Protein AF-A0A6H9HGY9-F1 (afdb_monomer)

Structure (mmCIF, N/CA/C/O backbone):
data_AF-A0A6H9HGY9-F1
#
_entry.id   AF-A0A6H9HGY9-F1
#
loop_
_atom_site.group_PDB
_atom_site.id
_atom_site.type_symbol
_atom_site.label_atom_id
_atom_site.label_alt_id
_atom_site.label_comp_id
_atom_site.label_asym_id
_atom_site.label_entity_id
_atom_site.label_seq_id
_atom_site.pdbx_PDB_ins_code
_atom_site.Cartn_x
_atom_site.Cartn_y
_atom_site.Cartn_z
_atom_site.occupancy
_atom_site.B_iso_or_equiv
_atom_site.auth_seq_id
_atom_site.auth_comp_id
_atom_site.auth_asym_id
_atom_site.auth_atom_id
_atom_site.pdbx_PDB_model_num
ATOM 1 N N . MET A 1 1 ? -13.640 19.393 9.990 1.00 73.88 1 MET A N 1
ATOM 2 C CA . MET A 1 1 ? -14.411 18.981 11.188 1.00 73.88 1 MET A CA 1
ATOM 3 C C . MET A 1 1 ? -13.564 17.992 11.985 1.00 73.88 1 MET A C 1
ATOM 5 O O . MET A 1 1 ? -12.859 17.215 11.368 1.00 73.88 1 MET A O 1
ATOM 9 N N . LEU A 1 2 ? -13.599 17.990 13.321 1.00 85.25 2 LEU A N 1
ATOM 10 C CA . LEU A 1 2 ? -12.719 17.141 14.154 1.00 85.25 2 LEU A CA 1
ATOM 11 C C . LEU A 1 2 ? -12.826 15.634 13.833 1.00 85.25 2 LEU A C 1
ATOM 13 O O . LEU A 1 2 ? -11.820 14.937 13.742 1.00 85.25 2 LEU A O 1
ATOM 17 N N . ILE A 1 3 ? -14.041 15.143 13.576 1.00 89.75 3 ILE A N 1
ATOM 18 C CA . ILE A 1 3 ? -14.285 13.726 13.269 1.00 89.75 3 ILE A CA 1
ATOM 19 C C . ILE A 1 3 ? -13.631 13.268 11.958 1.00 89.75 3 ILE A C 1
ATOM 21 O O . ILE A 1 3 ? -13.123 12.155 11.881 1.00 89.75 3 ILE A O 1
ATOM 25 N N . THR A 1 4 ? -13.567 14.138 10.943 1.00 92.38 4 THR A N 1
ATOM 26 C CA . THR A 1 4 ? -12.906 13.811 9.671 1.00 92.38 4 THR A CA 1
ATOM 27 C C . THR A 1 4 ? -11.392 13.705 9.847 1.00 92.38 4 THR A C 1
ATOM 29 O O . THR A 1 4 ? -10.763 12.883 9.190 1.00 92.38 4 THR A O 1
ATOM 32 N N . THR A 1 5 ? -10.811 14.486 10.766 1.00 91.62 5 THR A N 1
ATOM 33 C CA . THR A 1 5 ? -9.386 14.393 11.117 1.00 91.62 5 THR A CA 1
ATOM 34 C C . THR A 1 5 ? -9.068 13.063 11.800 1.00 91.62 5 THR A C 1
ATOM 36 O O . THR A 1 5 ? -8.107 12.403 11.417 1.00 91.62 5 THR A O 1
ATOM 39 N N . HIS A 1 6 ? -9.890 12.626 12.760 1.00 92.38 6 HIS A N 1
ATOM 40 C CA . HIS A 1 6 ? -9.695 11.328 13.417 1.00 92.38 6 HIS A CA 1
ATOM 41 C C . HIS A 1 6 ? -9.894 10.154 12.462 1.00 92.38 6 HIS A C 1
ATOM 43 O O . HIS A 1 6 ? -9.120 9.206 12.512 1.00 92.38 6 HIS A O 1
ATOM 49 N N . LEU A 1 7 ? -10.872 10.236 11.555 1.00 95.06 7 LEU A N 1
ATOM 50 C CA . LEU A 1 7 ? -11.070 9.219 10.525 1.00 95.06 7 LEU A CA 1
ATOM 51 C C . LEU A 1 7 ? -9.845 9.092 9.611 1.00 95.06 7 LEU A C 1
ATOM 53 O O . LEU A 1 7 ? -9.406 7.980 9.332 1.00 95.06 7 LEU A O 1
ATOM 57 N N . ALA A 1 8 ? -9.275 10.216 9.170 1.00 94.25 8 ALA A N 1
ATOM 58 C CA . ALA A 1 8 ? -8.061 10.209 8.360 1.00 94.25 8 ALA A CA 1
ATOM 59 C C . ALA A 1 8 ? -6.869 9.601 9.119 1.00 94.25 8 ALA A C 1
ATOM 61 O O . ALA A 1 8 ? -6.159 8.766 8.564 1.00 94.25 8 ALA A O 1
ATOM 62 N N . ALA A 1 9 ? -6.687 9.966 10.392 1.00 93.12 9 ALA A N 1
ATOM 63 C CA . ALA A 1 9 ? -5.617 9.427 11.231 1.00 93.12 9 ALA A CA 1
ATOM 64 C C . ALA A 1 9 ? -5.771 7.915 11.477 1.00 93.12 9 ALA A C 1
ATOM 66 O O . ALA A 1 9 ? -4.807 7.167 11.341 1.00 93.12 9 ALA A O 1
ATOM 67 N N . ALA A 1 10 ? -6.987 7.458 11.783 1.00 95.62 10 ALA A N 1
ATOM 68 C CA . ALA A 1 10 ? -7.290 6.047 12.003 1.00 95.62 10 ALA A CA 1
ATOM 69 C C . ALA A 1 10 ? -7.058 5.209 10.739 1.00 95.62 10 ALA A C 1
ATOM 71 O O . ALA A 1 10 ? -6.426 4.159 10.802 1.00 95.62 10 ALA A O 1
ATOM 72 N N . ARG A 1 11 ? -7.505 5.701 9.575 1.00 96.19 11 ARG A N 1
ATOM 73 C CA . ARG A 1 11 ? -7.237 5.051 8.285 1.00 96.19 11 ARG A CA 1
ATOM 74 C C . ARG A 1 11 ? -5.744 4.951 8.012 1.00 96.19 11 ARG A C 1
ATOM 76 O O . ARG A 1 11 ? -5.272 3.864 7.717 1.00 96.19 11 ARG A O 1
ATOM 83 N N . ALA A 1 12 ? -5.005 6.051 8.158 1.00 95.12 12 ALA A N 1
ATOM 84 C CA . ALA A 1 12 ? -3.562 6.057 7.931 1.00 95.12 12 ALA A CA 1
ATOM 85 C C . ALA A 1 12 ? -2.833 5.043 8.826 1.00 95.12 12 ALA A C 1
ATOM 87 O O . ALA A 1 12 ? -1.945 4.341 8.349 1.00 95.12 12 ALA A O 1
ATOM 88 N N . TRP A 1 13 ? -3.248 4.922 10.091 1.00 95.56 13 TRP A N 1
ATOM 89 C CA . TRP A 1 13 ? -2.699 3.926 11.009 1.00 95.56 13 TRP A CA 1
ATOM 90 C C . TRP A 1 13 ? -2.956 2.496 10.515 1.00 95.56 13 TRP A C 1
ATOM 92 O O . TRP A 1 13 ? -2.018 1.709 10.420 1.00 95.56 13 TRP A O 1
ATOM 102 N N . VAL A 1 14 ? -4.202 2.169 10.144 1.00 97.06 14 VAL A N 1
ATOM 103 C CA . VAL A 1 14 ? -4.565 0.820 9.668 1.00 97.06 14 VAL A CA 1
ATOM 104 C C . VAL A 1 14 ? -3.841 0.486 8.366 1.00 97.06 14 VAL A C 1
ATOM 106 O O . VAL A 1 14 ? -3.303 -0.614 8.228 1.00 97.06 14 VAL A O 1
ATOM 109 N N . GLU A 1 15 ? -3.769 1.437 7.432 1.00 96.50 15 GLU A N 1
ATOM 110 C CA . GLU A 1 15 ? -3.031 1.255 6.184 1.00 96.50 15 GLU A CA 1
ATOM 111 C C . GLU A 1 15 ? -1.554 0.969 6.461 1.00 96.50 15 GLU A C 1
ATOM 113 O O . GLU A 1 15 ? -1.008 -0.000 5.942 1.00 96.50 15 GLU A O 1
ATOM 118 N N . GLN A 1 16 ? -0.910 1.768 7.314 1.00 94.69 16 GLN A N 1
ATOM 119 C CA . GLN A 1 16 ? 0.504 1.602 7.643 1.00 94.69 16 GLN A CA 1
ATOM 120 C C . GLN A 1 16 ? 0.789 0.279 8.360 1.00 94.69 16 GLN A C 1
ATOM 122 O O . GLN A 1 16 ? 1.793 -0.367 8.071 1.00 94.69 16 GLN A O 1
ATOM 127 N N . TYR A 1 17 ? -0.082 -0.129 9.282 1.00 95.38 17 TYR A N 1
ATOM 128 C CA . TYR A 1 17 ? 0.086 -1.373 10.027 1.00 95.38 17 TYR A CA 1
ATOM 129 C C . TYR A 1 17 ? -0.012 -2.605 9.118 1.00 95.38 17 TYR A C 1
ATOM 131 O O . TYR A 1 17 ? 0.760 -3.555 9.250 1.00 95.38 17 TYR A O 1
ATOM 139 N N . THR A 1 18 ? -0.957 -2.584 8.178 1.00 95.31 18 THR A N 1
ATOM 140 C CA . THR A 1 18 ? -1.243 -3.722 7.292 1.00 95.31 18 THR A CA 1
ATOM 141 C C . THR A 1 18 ? -0.420 -3.708 5.999 1.00 95.31 18 THR A C 1
ATOM 143 O O . THR A 1 18 ? -0.247 -4.750 5.367 1.00 95.31 18 THR A O 1
ATOM 146 N N . GLY A 1 19 ? 0.068 -2.539 5.578 1.00 94.75 19 GLY A N 1
ATOM 147 C CA . GLY A 1 19 ? 0.577 -2.288 4.227 1.00 94.75 19 GLY A CA 1
ATOM 148 C C . GLY A 1 19 ? -0.524 -2.324 3.152 1.00 94.75 19 GLY A C 1
ATOM 149 O O . GLY A 1 19 ? -0.246 -2.468 1.958 1.00 94.75 19 GLY A O 1
ATOM 150 N N . LYS A 1 20 ? -1.800 -2.233 3.548 1.00 95.06 20 LYS A N 1
ATOM 151 C CA . LYS A 1 20 ? -2.953 -2.293 2.644 1.00 95.06 20 LYS A CA 1
ATOM 152 C C . LYS A 1 20 ? -3.625 -0.931 2.545 1.00 95.06 20 LYS A C 1
ATOM 154 O O . LYS A 1 20 ? -3.974 -0.341 3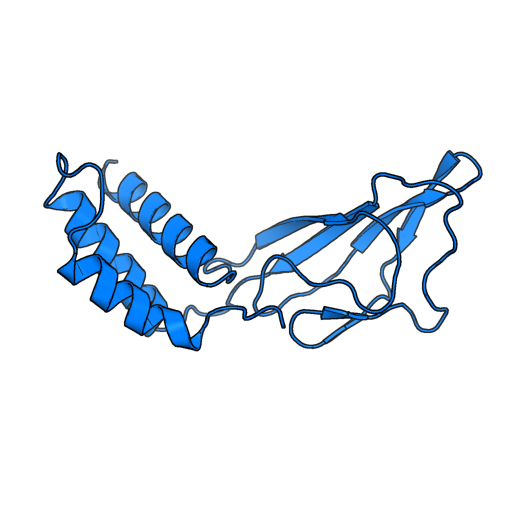.554 1.00 95.06 20 LYS A O 1
ATOM 159 N N . LYS A 1 21 ? -3.858 -0.444 1.331 1.00 95.88 21 LYS A N 1
ATOM 160 C CA . LYS A 1 21 ? -4.683 0.727 1.053 1.00 95.88 21 LYS A CA 1
ATOM 161 C C . LYS A 1 21 ? -6.156 0.382 1.247 1.00 95.88 21 LYS A C 1
ATOM 163 O O . LYS A 1 21 ? -6.676 -0.531 0.610 1.00 95.88 21 LYS A O 1
ATOM 168 N N . LEU A 1 22 ? -6.835 1.122 2.121 1.00 95.94 22 LEU A N 1
ATOM 169 C CA . LEU A 1 22 ? -8.271 0.949 2.368 1.00 95.94 22 LEU A CA 1
ATOM 170 C C . LEU A 1 22 ? -9.107 1.633 1.288 1.00 95.94 22 LEU A C 1
ATOM 172 O O . LEU A 1 22 ? -10.231 1.238 1.019 1.00 95.94 22 LEU A O 1
ATOM 176 N N . THR A 1 23 ? -8.571 2.688 0.674 1.00 91.31 23 THR A N 1
ATOM 177 C CA . THR A 1 23 ? -9.190 3.354 -0.474 1.00 91.31 23 THR A CA 1
ATOM 178 C C . THR A 1 23 ? -8.306 3.174 -1.693 1.00 91.31 23 THR A C 1
ATOM 180 O O . THR A 1 23 ? -7.105 3.434 -1.628 1.00 91.31 23 THR A O 1
ATOM 183 N N . ARG A 1 24 ? -8.909 2.761 -2.811 1.00 94.56 24 ARG A N 1
ATOM 184 C CA . ARG A 1 24 ? -8.190 2.607 -4.072 1.00 94.56 24 ARG A CA 1
ATOM 185 C C . ARG A 1 24 ? -7.601 3.937 -4.537 1.00 94.56 24 ARG A C 1
ATOM 187 O O . ARG A 1 24 ? -8.316 4.935 -4.638 1.00 94.56 24 ARG A O 1
ATOM 194 N N . GLY A 1 25 ? -6.310 3.938 -4.845 1.00 94.38 25 GLY A N 1
ATOM 195 C CA . GLY A 1 25 ? -5.596 5.130 -5.285 1.00 94.38 25 GLY A CA 1
ATOM 196 C C . GLY A 1 25 ? -4.264 4.818 -5.951 1.00 94.38 25 GLY A C 1
ATOM 197 O O . GLY A 1 25 ? -3.822 3.670 -5.988 1.00 94.38 25 GLY A O 1
ATOM 198 N N . GLU A 1 26 ? -3.645 5.860 -6.496 1.00 96.06 26 GLU A N 1
ATOM 199 C CA . GLU A 1 26 ? -2.309 5.785 -7.080 1.00 96.06 26 GLU A CA 1
ATOM 200 C C . GLU A 1 26 ? -1.243 5.728 -5.980 1.00 96.06 26 GLU A C 1
ATOM 202 O O . GLU A 1 26 ? -1.303 6.438 -4.973 1.00 96.06 26 GLU A O 1
ATOM 207 N N . VAL A 1 27 ? -0.253 4.875 -6.199 1.00 96.31 27 VAL A N 1
ATOM 208 C CA . VAL A 1 27 ? 0.906 4.675 -5.345 1.00 96.31 27 VAL A CA 1
ATOM 209 C C . VAL A 1 27 ? 2.150 4.934 -6.174 1.00 96.31 27 VAL A C 1
ATOM 211 O O . VAL A 1 27 ? 2.299 4.383 -7.261 1.00 96.31 27 VAL A O 1
ATOM 214 N N . ALA A 1 28 ? 3.059 5.738 -5.628 1.00 96.38 28 ALA A N 1
ATOM 215 C CA . ALA A 1 28 ? 4.402 5.915 -6.154 1.00 96.38 28 ALA A CA 1
ATOM 216 C C . ALA A 1 28 ? 5.409 5.277 -5.194 1.00 96.38 28 ALA A C 1
ATOM 218 O O . ALA A 1 28 ? 5.361 5.510 -3.985 1.00 96.38 28 ALA A O 1
ATOM 219 N N . GLN A 1 29 ? 6.318 4.485 -5.746 1.00 94.19 29 GLN A N 1
ATOM 220 C CA . GLN A 1 29 ? 7.362 3.778 -5.026 1.00 94.19 29 GLN A CA 1
ATOM 221 C C . GLN A 1 29 ? 8.695 3.988 -5.740 1.00 94.19 29 GLN A C 1
ATOM 223 O O . GLN A 1 29 ? 8.811 3.763 -6.944 1.00 94.19 29 GLN A O 1
ATOM 228 N N . GLU A 1 30 ? 9.705 4.406 -4.988 1.00 93.44 30 GLU A N 1
ATOM 229 C CA . GLU A 1 30 ? 11.085 4.432 -5.468 1.00 93.44 30 GLU A CA 1
ATOM 230 C C . GLU A 1 30 ? 11.688 3.029 -5.367 1.00 93.44 30 GLU A C 1
ATOM 232 O O . GLU A 1 30 ? 11.380 2.270 -4.443 1.00 93.44 30 GLU A O 1
ATOM 237 N N . ILE A 1 31 ? 12.503 2.663 -6.354 1.00 90.19 31 ILE A N 1
ATOM 238 C CA . ILE A 1 31 ? 13.176 1.366 -6.416 1.00 90.19 31 ILE A CA 1
ATOM 239 C C . ILE A 1 31 ? 14.664 1.613 -6.658 1.00 90.19 31 ILE A C 1
ATOM 241 O O . ILE A 1 31 ? 15.034 2.407 -7.519 1.00 90.19 31 ILE A O 1
ATOM 245 N N . ASP A 1 32 ? 15.515 0.898 -5.928 1.00 85.56 32 ASP A N 1
ATOM 246 C CA . ASP A 1 32 ? 16.970 1.091 -5.994 1.00 85.56 32 ASP A CA 1
ATOM 247 C C . ASP A 1 32 ? 17.606 0.522 -7.272 1.00 85.56 32 ASP A C 1
ATOM 249 O O . ASP A 1 32 ? 18.684 0.943 -7.693 1.00 85.56 32 ASP A O 1
ATOM 253 N N . GLY A 1 33 ? 16.953 -0.451 -7.905 1.00 86.75 33 GLY A N 1
ATOM 254 C CA . GLY A 1 33 ? 17.431 -1.055 -9.137 1.00 86.75 33 GLY A CA 1
ATOM 255 C C . GLY A 1 33 ? 16.608 -2.255 -9.579 1.00 86.75 33 GLY A C 1
ATOM 256 O O . GLY A 1 33 ? 15.704 -2.728 -8.889 1.00 86.75 33 GLY A O 1
ATOM 257 N N . PHE A 1 34 ? 16.946 -2.764 -10.757 1.00 89.56 34 PHE A N 1
ATOM 258 C CA . PHE A 1 34 ? 16.311 -3.947 -11.308 1.00 89.56 34 PHE A CA 1
ATOM 259 C C . PHE A 1 34 ? 16.992 -5.228 -10.817 1.00 89.56 34 PHE A C 1
ATOM 261 O O . PHE A 1 34 ? 18.106 -5.551 -11.228 1.00 89.56 34 PHE A O 1
ATOM 268 N N . CYS A 1 35 ? 16.308 -5.999 -9.972 1.00 83.00 35 CYS A N 1
ATOM 269 C CA . CYS A 1 35 ? 16.740 -7.339 -9.589 1.00 83.00 35 CYS A CA 1
ATOM 270 C C . CYS A 1 35 ? 15.533 -8.242 -9.292 1.00 83.00 35 CYS A C 1
ATOM 272 O O . CYS A 1 35 ? 14.599 -7.844 -8.603 1.00 83.00 35 CYS A O 1
ATOM 274 N N . GLY A 1 36 ? 15.543 -9.472 -9.822 1.00 90.12 36 GLY A N 1
ATOM 275 C CA . GLY A 1 36 ? 14.525 -10.488 -9.520 1.00 90.12 36 GLY A CA 1
ATOM 276 C C . GLY A 1 36 ? 13.078 -9.983 -9.618 1.00 90.12 36 GLY A C 1
ATOM 277 O O . GLY A 1 36 ? 12.687 -9.399 -10.623 1.00 90.12 36 GLY A O 1
ATOM 278 N N . SER A 1 37 ? 12.280 -10.233 -8.581 1.00 93.19 37 SER A N 1
ATOM 279 C CA . SER A 1 37 ? 10.956 -9.630 -8.399 1.00 93.19 37 SER A CA 1
ATOM 280 C C . SER A 1 37 ? 11.046 -8.411 -7.483 1.00 93.19 37 SER A C 1
ATOM 282 O O . SER A 1 37 ? 11.683 -8.501 -6.435 1.00 93.19 37 SER A O 1
ATOM 284 N N . ILE A 1 38 ? 10.340 -7.331 -7.806 1.00 93.31 38 ILE A N 1
ATOM 285 C CA . ILE A 1 38 ? 10.260 -6.134 -6.958 1.00 93.31 38 ILE A CA 1
ATOM 286 C C . ILE A 1 38 ? 9.072 -6.273 -6.002 1.00 93.31 38 ILE A C 1
ATOM 288 O O . ILE A 1 38 ? 7.977 -6.624 -6.432 1.00 93.31 38 ILE A O 1
ATOM 292 N N . PHE A 1 39 ? 9.260 -5.991 -4.714 1.00 93.44 39 PHE A N 1
ATOM 293 C CA . PHE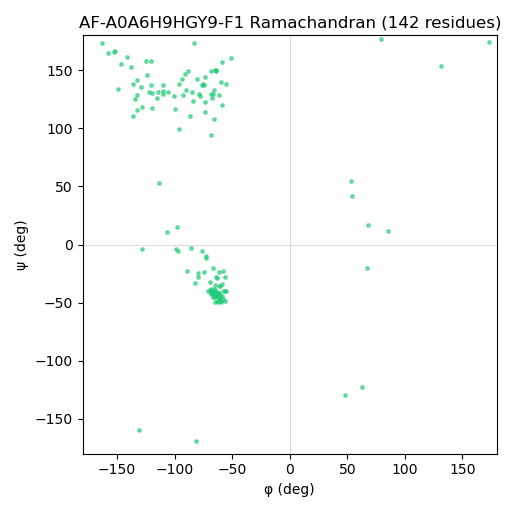 A 1 39 ? 8.157 -5.968 -3.750 1.00 93.44 39 PHE A CA 1
ATOM 294 C C . PHE A 1 39 ? 7.322 -4.699 -3.896 1.00 93.44 39 PHE A C 1
ATOM 296 O O . PHE A 1 39 ? 7.870 -3.603 -4.015 1.00 93.44 39 PHE A O 1
ATOM 303 N N . LEU A 1 40 ? 6.002 -4.843 -3.842 1.00 94.00 40 LEU A N 1
ATOM 304 C CA . LEU A 1 40 ? 5.075 -3.720 -3.817 1.00 94.00 40 LEU A CA 1
ATOM 305 C C . LEU A 1 40 ? 4.929 -3.226 -2.375 1.00 94.00 40 LEU A C 1
ATOM 307 O O . LEU A 1 40 ? 4.571 -3.988 -1.481 1.00 94.00 40 LEU A O 1
ATOM 311 N N . ALA A 1 41 ? 5.210 -1.944 -2.149 1.00 92.88 41 ALA A N 1
ATOM 312 C CA . ALA A 1 41 ? 5.101 -1.316 -0.833 1.00 92.88 41 ALA A CA 1
ATOM 313 C C . ALA A 1 41 ? 3.659 -1.295 -0.300 1.00 92.88 41 ALA A C 1
ATOM 315 O O . ALA A 1 41 ? 3.448 -1.288 0.910 1.00 92.88 41 ALA A O 1
ATOM 316 N N . TRP A 1 42 ? 2.677 -1.280 -1.203 1.00 95.25 42 TRP A N 1
ATOM 317 C CA . TRP A 1 42 ? 1.262 -1.206 -0.882 1.00 95.25 42 TRP A CA 1
ATOM 318 C C . TRP A 1 42 ? 0.481 -2.252 -1.679 1.00 95.25 42 TRP A C 1
ATOM 320 O O . TRP A 1 42 ? 0.750 -2.487 -2.854 1.00 95.25 42 TRP A O 1
ATOM 330 N N . GLY A 1 43 ? -0.515 -2.862 -1.044 1.00 93.94 43 GLY A N 1
ATOM 331 C CA . GLY A 1 43 ? -1.568 -3.635 -1.715 1.00 93.94 43 GLY A CA 1
ATOM 332 C C . GLY A 1 43 ? -2.947 -3.212 -1.217 1.00 93.94 43 GLY A C 1
ATOM 333 O O . GL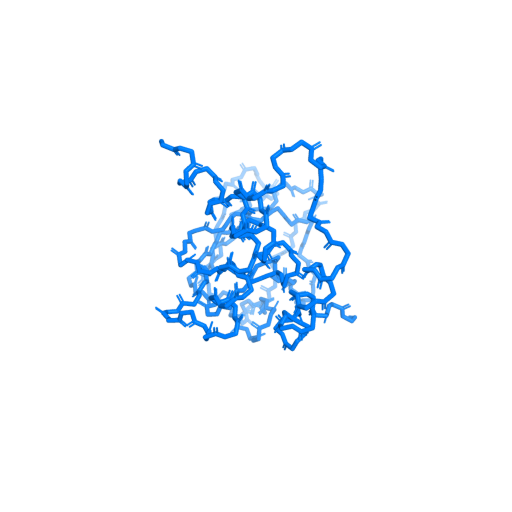Y A 1 43 ? -3.047 -2.148 -0.618 1.00 93.94 43 GLY A O 1
ATOM 334 N N . PRO A 1 44 ? -4.005 -4.020 -1.367 1.00 93.75 44 PRO A N 1
ATOM 335 C CA . PRO A 1 44 ? -4.166 -5.146 -2.288 1.00 93.75 44 PRO A CA 1
ATOM 336 C C . PRO A 1 44 ? -4.563 -4.664 -3.697 1.00 93.75 44 PRO A C 1
ATOM 338 O O . PRO A 1 44 ? -4.505 -3.469 -3.982 1.00 93.75 44 PRO A O 1
ATOM 341 N N . ASP A 1 45 ? -4.964 -5.605 -4.558 1.00 93.44 45 ASP A N 1
ATOM 342 C CA . ASP A 1 45 ? -5.555 -5.353 -5.881 1.00 93.44 45 ASP A CA 1
ATOM 343 C C . ASP A 1 45 ? -4.704 -4.446 -6.777 1.00 93.44 45 ASP A C 1
ATOM 345 O O . ASP A 1 45 ? -5.206 -3.551 -7.463 1.00 93.44 45 ASP A O 1
ATOM 349 N N . CYS A 1 46 ? -3.389 -4.678 -6.752 1.00 95.69 46 CYS A N 1
ATOM 350 C CA . CYS A 1 46 ? -2.451 -3.839 -7.473 1.00 95.69 46 CYS A CA 1
ATOM 351 C C . CYS A 1 46 ? -2.641 -3.982 -8.987 1.00 95.69 46 CYS A C 1
ATOM 353 O O . CYS A 1 46 ? -2.650 -5.097 -9.514 1.00 95.69 46 CYS A O 1
ATOM 355 N N . ALA A 1 47 ? -2.757 -2.859 -9.690 1.00 94.12 47 ALA A N 1
ATOM 356 C CA . ALA A 1 47 ? -2.985 -2.838 -11.130 1.00 94.12 47 ALA A CA 1
ATOM 357 C C . ALA A 1 47 ? -2.204 -1.721 -11.823 1.00 94.12 47 ALA A C 1
ATOM 359 O O . ALA A 1 47 ? -1.787 -0.746 -11.193 1.00 94.12 47 ALA A O 1
ATOM 360 N N . ASP A 1 48 ? -2.047 -1.884 -13.136 1.00 95.81 48 ASP A N 1
ATOM 361 C CA . ASP A 1 48 ? -1.431 -0.918 -14.047 1.00 95.81 48 ASP A CA 1
ATOM 362 C C . ASP A 1 48 ? -0.023 -0.462 -13.610 1.00 95.81 48 ASP A C 1
ATOM 364 O O . ASP A 1 48 ? 0.218 0.737 -13.456 1.00 95.81 48 ASP A O 1
ATOM 368 N N . PRO A 1 49 ? 0.923 -1.397 -13.372 1.00 97.06 49 PRO A N 1
ATOM 369 C CA . PRO A 1 49 ? 2.273 -1.031 -12.980 1.00 97.06 49 PRO A CA 1
ATOM 370 C C . PRO A 1 49 ? 3.010 -0.344 -14.131 1.00 97.06 49 PRO A C 1
ATOM 372 O O . PRO A 1 49 ? 3.105 -0.858 -15.246 1.00 97.06 49 PRO A O 1
ATOM 375 N N . VAL A 1 50 ? 3.595 0.806 -13.825 1.00 97.06 50 VAL A N 1
ATOM 376 C CA . VAL A 1 50 ? 4.421 1.589 -14.734 1.00 97.06 50 VAL A CA 1
ATOM 377 C C . VAL A 1 50 ? 5.733 1.908 -14.044 1.00 97.06 50 VAL A C 1
ATOM 379 O O . VAL A 1 50 ? 5.750 2.606 -13.032 1.00 97.06 50 VAL A O 1
ATOM 382 N N . ILE A 1 51 ? 6.842 1.435 -14.605 1.00 95.62 51 ILE A N 1
ATOM 383 C CA . ILE A 1 51 ? 8.174 1.835 -14.150 1.00 95.62 51 ILE A CA 1
ATOM 384 C C . ILE A 1 51 ? 8.704 2.892 -15.104 1.00 95.62 51 ILE A C 1
ATOM 386 O O . ILE A 1 51 ? 8.738 2.666 -16.311 1.00 95.62 51 ILE A O 1
ATOM 390 N N . THR A 1 52 ? 9.145 4.022 -14.565 1.00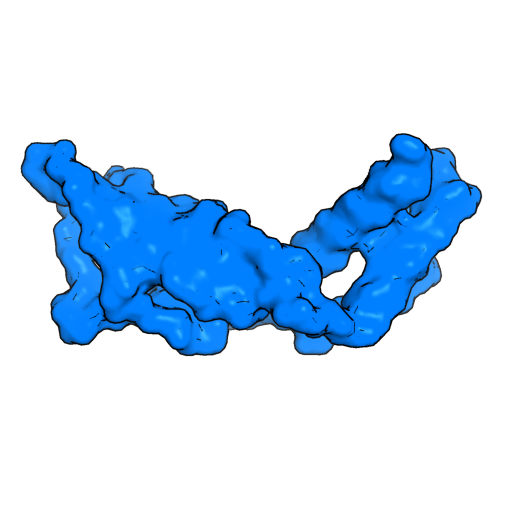 94.31 52 THR A N 1
ATOM 391 C CA . THR A 1 52 ? 9.910 5.031 -15.294 1.00 94.31 52 THR A CA 1
ATOM 392 C C . THR A 1 52 ? 11.348 5.045 -14.797 1.00 94.31 52 THR A C 1
ATOM 394 O O . THR A 1 52 ? 11.613 4.921 -13.599 1.00 94.31 52 THR A O 1
ATOM 397 N N . TYR A 1 53 ? 12.289 5.140 -15.733 1.00 92.19 53 TYR A N 1
ATOM 398 C CA . TYR A 1 53 ? 13.719 5.188 -15.441 1.00 92.19 53 TYR A CA 1
ATOM 399 C C . TYR A 1 53 ? 14.459 5.945 -16.544 1.00 92.19 53 TYR A C 1
ATOM 401 O O . TYR A 1 53 ? 13.913 6.176 -17.619 1.00 92.19 53 TYR A O 1
ATOM 409 N N . THR A 1 54 ? 15.707 6.324 -16.293 1.00 89.38 54 THR A N 1
ATOM 410 C CA . THR A 1 54 ? 16.576 6.929 -17.311 1.00 89.38 54 THR A CA 1
ATOM 411 C C . THR A 1 54 ? 17.614 5.898 -17.764 1.00 89.38 54 THR A C 1
ATOM 413 O O . THR A 1 54 ? 18.263 5.303 -16.908 1.00 89.38 54 THR A O 1
ATOM 416 N N . ASP A 1 55 ? 17.815 5.694 -19.064 1.00 86.75 55 ASP A N 1
ATOM 417 C CA . ASP A 1 55 ? 18.777 4.728 -19.628 1.00 86.75 55 ASP A CA 1
ATOM 418 C C . ASP A 1 55 ? 20.217 5.257 -19.720 1.00 86.75 55 ASP A C 1
ATOM 420 O O . ASP A 1 55 ? 20.479 6.433 -19.477 1.00 86.75 55 ASP A O 1
ATOM 424 N N . ASP A 1 56 ? 21.175 4.406 -20.086 1.00 86.19 56 ASP A N 1
ATOM 425 C CA . ASP A 1 56 ? 22.598 4.767 -20.126 1.00 86.19 56 ASP A CA 1
ATOM 426 C C . ASP A 1 56 ? 22.935 5.957 -21.046 1.00 86.19 56 ASP A C 1
ATOM 428 O O . ASP A 1 56 ? 23.887 6.682 -20.753 1.00 86.19 56 ASP A O 1
ATOM 432 N N . ASP A 1 57 ? 22.087 6.256 -22.033 1.00 87.25 57 ASP A N 1
ATOM 433 C CA . ASP A 1 57 ? 22.204 7.415 -22.929 1.00 87.25 57 ASP A CA 1
ATOM 434 C C . ASP A 1 57 ? 21.570 8.702 -22.357 1.00 87.25 57 ASP A C 1
ATOM 436 O O . ASP A 1 57 ? 21.657 9.778 -22.952 1.00 87.25 57 ASP A O 1
ATOM 440 N N . GLY A 1 58 ? 20.947 8.620 -21.179 1.00 86.06 58 GLY A N 1
ATOM 441 C CA . GLY A 1 58 ? 20.301 9.744 -20.501 1.00 86.06 58 GLY A CA 1
ATOM 442 C C . GLY A 1 58 ? 18.857 9.991 -20.945 1.00 86.06 58 GLY A C 1
ATOM 443 O O . GLY A 1 58 ? 18.290 11.027 -20.591 1.00 86.06 58 GLY A O 1
ATOM 444 N N . ALA A 1 59 ? 18.246 9.071 -21.693 1.00 88.94 59 ALA A N 1
ATOM 445 C CA . ALA A 1 59 ? 16.862 9.178 -22.140 1.00 88.94 59 ALA A CA 1
ATOM 446 C C . ALA A 1 59 ? 15.887 8.530 -21.144 1.00 88.94 59 ALA A C 1
ATOM 448 O O . ALA A 1 59 ? 16.198 7.539 -20.484 1.00 88.94 59 ALA A O 1
ATOM 449 N N . ASN A 1 60 ? 14.683 9.098 -21.025 1.00 90.69 60 ASN A N 1
ATOM 450 C CA . ASN A 1 60 ? 13.626 8.534 -20.186 1.00 90.69 60 ASN A CA 1
ATOM 451 C C . ASN A 1 60 ? 12.949 7.358 -20.891 1.00 90.69 60 ASN A C 1
ATOM 453 O O . ASN A 1 60 ? 12.476 7.485 -22.019 1.00 90.69 60 ASN A O 1
ATOM 457 N N . GLN A 1 61 ? 12.855 6.247 -20.175 1.00 92.56 61 GLN A N 1
ATOM 458 C CA . GLN A 1 61 ? 12.269 4.990 -20.605 1.00 92.56 61 GLN A CA 1
ATOM 459 C C . GLN A 1 61 ? 11.114 4.591 -19.688 1.00 92.56 61 GLN A C 1
ATOM 461 O O . GLN A 1 61 ? 11.022 5.023 -18.532 1.00 92.56 61 GLN A O 1
ATOM 466 N N . GLN A 1 62 ? 10.231 3.744 -20.215 1.00 95.19 62 GLN A N 1
ATOM 467 C CA . GLN A 1 62 ? 9.051 3.264 -19.510 1.00 95.19 62 GLN A CA 1
ATOM 468 C C . GLN A 1 62 ? 8.858 1.760 -19.721 1.00 95.19 62 GLN A C 1
ATOM 470 O O . GLN A 1 62 ? 8.979 1.267 -20.840 1.00 95.19 62 GLN A O 1
ATOM 475 N N . ILE A 1 63 ? 8.508 1.048 -18.650 1.00 95.06 63 ILE A N 1
ATOM 476 C CA . ILE A 1 63 ? 8.114 -0.366 -18.672 1.00 95.06 63 ILE A CA 1
ATOM 477 C C . ILE A 1 63 ? 6.654 -0.455 -18.229 1.00 95.06 63 ILE A C 1
ATOM 479 O O . ILE A 1 63 ? 6.306 0.050 -17.160 1.00 95.06 63 ILE A O 1
ATOM 483 N N . THR A 1 64 ? 5.811 -1.096 -19.039 1.00 96.44 64 THR A N 1
ATOM 484 C CA . THR A 1 64 ? 4.360 -1.245 -18.798 1.00 96.44 64 THR A CA 1
ATOM 485 C C . THR A 1 64 ? 3.864 -2.688 -18.895 1.00 96.44 64 THR A C 1
ATOM 487 O O . THR A 1 64 ? 2.695 -2.957 -18.642 1.00 96.44 64 THR A O 1
ATOM 490 N N . ASP A 1 65 ? 4.734 -3.629 -19.261 1.00 95.62 65 ASP A N 1
ATOM 491 C CA . ASP A 1 65 ? 4.419 -5.047 -19.461 1.00 95.62 65 ASP A CA 1
ATOM 492 C C . ASP A 1 65 ? 4.959 -5.956 -18.337 1.00 95.62 65 ASP A C 1
ATOM 494 O O . ASP A 1 65 ? 4.900 -7.188 -18.430 1.00 95.62 65 ASP A O 1
ATOM 498 N N . ALA A 1 66 ? 5.433 -5.348 -17.245 1.00 95.44 66 ALA A N 1
ATOM 499 C CA . ALA A 1 66 ? 5.688 -6.021 -15.977 1.00 95.44 66 ALA A CA 1
ATOM 500 C C . ALA A 1 66 ? 4.372 -6.533 -15.359 1.00 95.44 66 ALA A C 1
ATOM 502 O O . ALA A 1 66 ? 3.300 -5.964 -15.571 1.00 95.44 66 ALA A O 1
ATOM 503 N N . ARG A 1 67 ? 4.432 -7.625 -14.589 1.00 95.75 67 ARG A N 1
ATOM 504 C CA . ARG A 1 67 ? 3.225 -8.326 -14.109 1.00 95.75 67 ARG A CA 1
ATOM 505 C C . ARG A 1 67 ? 3.150 -8.356 -12.596 1.00 95.75 67 ARG A C 1
ATOM 507 O O . ARG A 1 67 ? 4.096 -8.783 -11.944 1.00 95.75 67 ARG A O 1
ATOM 514 N N . VAL A 1 68 ? 2.003 -7.980 -12.044 1.00 95.69 68 VAL A N 1
ATOM 515 C CA . VAL A 1 68 ? 1.716 -8.150 -10.616 1.00 95.69 68 VAL A CA 1
ATOM 516 C C . VAL A 1 68 ? 1.336 -9.606 -10.343 1.00 95.69 68 VAL A C 1
ATOM 518 O O . VAL A 1 68 ? 0.442 -10.150 -10.990 1.00 95.69 68 VAL A O 1
ATOM 521 N N . VAL A 1 69 ? 1.997 -10.232 -9.370 1.00 93.50 69 VAL A N 1
ATOM 522 C CA . VAL A 1 69 ? 1.643 -11.547 -8.822 1.00 93.50 69 VAL A CA 1
ATOM 523 C C . VAL A 1 69 ? 1.746 -11.476 -7.302 1.00 93.50 69 VAL A C 1
ATOM 525 O O . VAL A 1 69 ? 2.840 -11.368 -6.752 1.00 93.50 69 VAL A O 1
ATOM 528 N N . GLY A 1 70 ? 0.600 -11.537 -6.621 1.00 89.88 70 GLY A N 1
ATOM 529 C CA . GLY A 1 70 ? 0.544 -11.340 -5.173 1.00 89.88 70 GLY A CA 1
ATOM 530 C C . GLY A 1 70 ? 1.003 -9.932 -4.786 1.00 89.88 70 GLY A C 1
ATOM 531 O O . GLY A 1 70 ? 0.452 -8.944 -5.261 1.00 89.88 70 GLY A O 1
ATOM 532 N N . ASP A 1 71 ? 2.021 -9.849 -3.936 1.00 89.94 71 ASP A N 1
ATOM 533 C CA . ASP A 1 71 ? 2.662 -8.618 -3.460 1.00 89.94 71 ASP A CA 1
ATOM 534 C C . ASP A 1 71 ? 3.946 -8.265 -4.234 1.00 89.94 71 ASP A C 1
ATOM 536 O O . ASP A 1 71 ? 4.753 -7.444 -3.790 1.00 89.94 71 ASP A O 1
ATOM 540 N N . ARG A 1 72 ? 4.157 -8.895 -5.396 1.00 93.81 72 ARG A N 1
ATOM 541 C CA . ARG A 1 72 ? 5.375 -8.753 -6.194 1.00 93.81 72 ARG A CA 1
ATOM 542 C C . ARG A 1 72 ? 5.083 -8.300 -7.613 1.00 93.81 72 ARG A C 1
ATOM 544 O O . ARG A 1 72 ? 4.109 -8.714 -8.237 1.00 93.81 72 ARG A O 1
ATOM 551 N N . LEU A 1 73 ? 6.003 -7.510 -8.145 1.00 95.88 73 LEU A N 1
ATOM 552 C CA . LEU A 1 73 ? 6.106 -7.161 -9.547 1.00 95.88 73 LEU A CA 1
ATOM 553 C C . LEU A 1 73 ? 7.184 -8.029 -10.201 1.00 95.88 73 LEU A C 1
ATOM 555 O O . LEU A 1 73 ? 8.365 -7.976 -9.846 1.00 95.88 73 LEU A O 1
ATOM 559 N N . LEU A 1 74 ? 6.759 -8.852 -11.150 1.00 96.00 74 LEU A N 1
ATOM 560 C CA . LEU A 1 74 ? 7.618 -9.705 -11.955 1.00 96.00 74 LEU A CA 1
ATOM 561 C C . LEU A 1 74 ? 8.104 -8.956 -13.201 1.00 96.00 74 LEU A C 1
ATOM 563 O O . LEU A 1 74 ? 7.363 -8.119 -13.732 1.00 96.00 74 LEU A O 1
ATOM 567 N N . PRO A 1 75 ? 9.316 -9.275 -13.693 1.00 95.88 75 PRO A N 1
ATOM 568 C CA . PRO A 1 75 ? 9.851 -8.665 -14.899 1.00 95.88 75 PRO A CA 1
ATOM 569 C C . PRO A 1 75 ? 8.955 -8.906 -16.120 1.00 95.88 75 PRO A C 1
ATOM 571 O O . PRO A 1 75 ? 8.226 -9.905 -16.176 1.00 95.88 75 PRO A O 1
ATOM 574 N N . PRO A 1 76 ? 9.066 -8.036 -17.137 1.00 95.19 76 PRO A N 1
ATOM 575 C CA . PRO A 1 76 ? 8.599 -8.324 -18.484 1.00 95.19 76 PRO A CA 1
ATOM 576 C C . PRO A 1 76 ? 9.124 -9.670 -19.007 1.00 95.19 76 PRO A C 1
ATOM 578 O O . PRO A 1 76 ? 10.164 -10.151 -18.545 1.00 95.19 76 PRO A O 1
ATOM 581 N N . PRO A 1 77 ? 8.493 -10.260 -20.038 1.00 92.88 77 PRO A N 1
ATOM 582 C CA . PRO A 1 77 ? 9.005 -11.471 -20.684 1.00 92.88 77 PRO A CA 1
ATOM 583 C C . PRO A 1 77 ? 10.442 -11.336 -21.214 1.00 92.88 77 PRO A C 1
ATOM 585 O O . PRO A 1 77 ? 11.162 -12.328 -21.282 1.00 92.88 77 PRO A O 1
ATOM 588 N N . SER A 1 78 ? 10.870 -10.120 -21.568 1.00 92.50 78 SER A N 1
ATOM 589 C CA . SER A 1 78 ? 12.241 -9.808 -21.992 1.00 92.50 78 SER A CA 1
ATOM 590 C C . SER A 1 78 ? 13.254 -9.742 -20.843 1.00 92.50 78 SER A C 1
ATOM 592 O O . SER A 1 78 ? 14.445 -9.585 -21.098 1.00 92.50 78 SER A O 1
ATOM 594 N N . GLY A 1 79 ? 12.805 -9.846 -19.590 1.00 93.88 79 GLY A N 1
ATOM 595 C CA . GLY A 1 79 ? 13.614 -9.559 -18.411 1.00 93.88 79 GLY A CA 1
ATOM 596 C C . GLY A 1 79 ? 13.725 -8.061 -18.124 1.00 93.88 79 GLY A C 1
ATOM 597 O O . GLY A 1 79 ? 13.207 -7.221 -18.866 1.00 93.88 79 GLY A O 1
ATOM 598 N N . TRP A 1 80 ? 14.400 -7.727 -17.023 1.00 92.94 80 TRP A N 1
ATOM 599 C CA . TRP A 1 80 ? 14.710 -6.337 -16.705 1.00 92.94 80 TRP A CA 1
ATOM 600 C C . TRP A 1 80 ? 15.824 -5.784 -17.600 1.00 92.94 80 TRP A C 1
ATOM 602 O O . TRP A 1 80 ? 16.780 -6.511 -17.889 1.00 92.94 80 TRP A O 1
ATOM 612 N N . PRO A 1 81 ? 15.753 -4.501 -17.991 1.00 89.94 81 PRO A N 1
ATOM 613 C CA . PRO A 1 81 ? 16.850 -3.861 -18.696 1.00 89.94 81 PRO A CA 1
ATOM 614 C C . PRO A 1 81 ? 18.059 -3.690 -17.770 1.00 89.94 81 PRO A C 1
ATOM 616 O O . PRO A 1 81 ? 17.925 -3.503 -16.558 1.00 89.94 81 PRO A O 1
ATOM 619 N N . TYR A 1 82 ? 19.252 -3.726 -18.357 1.00 86.50 82 TYR A N 1
ATOM 620 C CA . TYR A 1 82 ? 20.465 -3.321 -17.659 1.00 86.50 82 TYR A CA 1
ATOM 621 C C . TYR A 1 82 ? 20.509 -1.795 -17.548 1.00 86.50 82 TYR A C 1
ATOM 623 O O . TYR A 1 82 ? 20.203 -1.092 -18.510 1.00 86.50 82 TYR A O 1
ATOM 631 N N . VAL A 1 83 ? 20.894 -1.299 -16.375 1.00 83.00 83 VAL A N 1
ATOM 632 C CA . VAL A 1 83 ? 21.108 0.125 -16.110 1.00 83.00 83 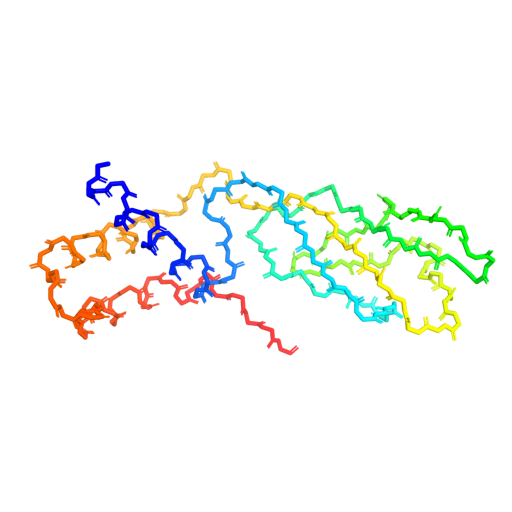VAL A CA 1
ATOM 633 C C . VAL A 1 83 ? 22.451 0.240 -15.391 1.00 83.00 83 VAL A C 1
ATOM 635 O O . VAL A 1 83 ? 22.614 -0.312 -14.302 1.00 83.00 83 VAL A O 1
ATOM 638 N N . GLY A 1 84 ? 23.435 0.892 -16.017 1.00 69.12 84 GLY A N 1
ATOM 639 C CA . GLY A 1 84 ? 24.845 0.826 -15.612 1.00 69.12 84 GLY A CA 1
ATOM 640 C C . GLY A 1 84 ? 25.212 1.572 -14.325 1.00 69.12 84 GLY A C 1
ATOM 641 O O . GLY A 1 84 ? 26.304 1.381 -13.792 1.00 69.12 84 GLY A O 1
ATOM 642 N N . ALA A 1 85 ? 24.314 2.404 -13.799 1.00 70.00 85 ALA A N 1
ATOM 643 C CA . ALA A 1 85 ? 24.485 3.129 -12.543 1.00 70.00 85 ALA A CA 1
ATOM 644 C C . ALA A 1 85 ? 23.177 3.103 -11.734 1.00 70.00 8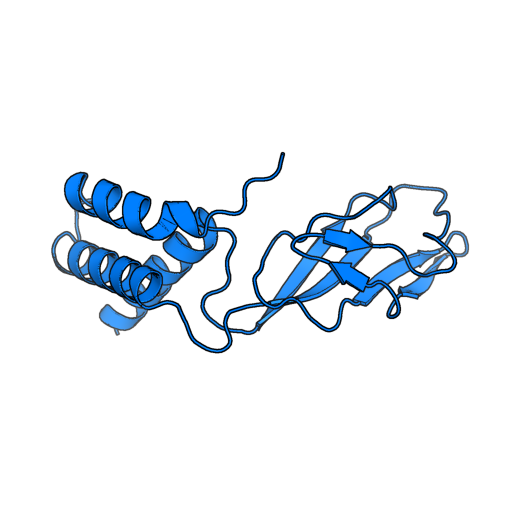5 ALA A C 1
ATOM 646 O O . ALA A 1 85 ? 22.107 3.021 -12.340 1.00 70.00 85 ALA A O 1
ATOM 647 N N . PRO A 1 86 ? 23.225 3.200 -10.391 1.00 62.06 86 PRO A N 1
ATOM 648 C CA . PRO A 1 86 ? 22.021 3.387 -9.590 1.00 62.06 86 PRO A CA 1
ATOM 649 C C . PRO A 1 86 ? 21.334 4.680 -10.030 1.00 62.06 86 PRO A C 1
ATOM 651 O O . PRO A 1 86 ? 21.924 5.762 -10.002 1.00 62.06 86 PRO A O 1
ATOM 654 N N . ARG A 1 87 ? 20.094 4.553 -10.495 1.00 69.94 87 ARG A N 1
ATOM 655 C CA . ARG A 1 87 ? 19.274 5.662 -10.981 1.00 69.94 87 ARG A CA 1
ATOM 656 C C . ARG A 1 87 ? 17.968 5.681 -10.212 1.00 69.94 87 ARG A C 1
ATOM 658 O O . ARG A 1 87 ? 17.562 4.668 -9.658 1.00 69.94 87 ARG A O 1
ATOM 665 N N . ALA A 1 88 ? 17.312 6.835 -10.188 1.00 74.56 88 ALA A N 1
ATOM 666 C CA . ALA A 1 88 ? 15.976 6.945 -9.625 1.00 74.56 88 ALA A CA 1
ATOM 667 C C . ALA A 1 88 ? 14.993 6.177 -10.524 1.00 74.56 88 ALA A C 1
ATOM 669 O O . ALA A 1 88 ? 14.527 6.707 -11.534 1.00 74.56 88 ALA A O 1
ATOM 670 N N . LEU A 1 89 ? 14.721 4.913 -10.192 1.00 90.38 89 LEU A N 1
ATOM 671 C CA . LEU A 1 89 ? 13.617 4.163 -10.777 1.00 90.38 89 LEU A CA 1
ATOM 672 C C . LEU A 1 89 ? 12.364 4.497 -9.978 1.00 90.38 89 LEU A C 1
ATOM 674 O O . LEU A 1 89 ? 12.351 4.413 -8.747 1.00 90.38 89 LEU A O 1
ATOM 678 N N . ARG A 1 90 ? 11.289 4.837 -10.682 1.00 94.50 90 ARG A N 1
ATOM 679 C CA . ARG A 1 90 ? 9.999 5.118 -10.063 1.00 94.50 90 ARG A CA 1
ATOM 680 C C . ARG A 1 90 ? 8.956 4.156 -10.592 1.00 94.50 90 ARG A C 1
ATOM 682 O O . ARG A 1 90 ? 8.633 4.169 -11.774 1.00 94.50 90 ARG A O 1
ATOM 689 N N . LEU A 1 91 ? 8.397 3.356 -9.697 1.00 95.88 91 LEU A N 1
ATOM 690 C CA . LEU A 1 91 ? 7.228 2.533 -9.953 1.00 95.88 91 LEU A CA 1
ATOM 691 C C . LEU A 1 91 ? 5.971 3.297 -9.543 1.00 95.88 91 LEU A C 1
ATOM 693 O O . LEU A 1 91 ? 5.878 3.804 -8.428 1.00 95.88 91 LEU A O 1
ATOM 697 N N . SER A 1 92 ? 5.003 3.364 -10.447 1.00 97.38 92 SER A N 1
ATOM 698 C CA . SER A 1 92 ? 3.658 3.873 -10.189 1.00 97.38 92 SER A CA 1
ATOM 699 C C . SER A 1 92 ? 2.642 2.774 -10.484 1.00 97.38 92 SER A C 1
ATOM 701 O O . SER A 1 92 ? 2.808 2.036 -11.450 1.00 97.38 92 SER A O 1
ATOM 703 N N . TYR A 1 93 ? 1.635 2.612 -9.634 1.00 97.44 93 TYR A N 1
ATOM 704 C CA . TYR A 1 93 ? 0.570 1.613 -9.792 1.00 97.44 93 TYR A CA 1
ATOM 705 C C . TYR A 1 93 ? -0.662 2.040 -9.001 1.00 97.44 93 TYR A C 1
ATOM 707 O O . TYR A 1 93 ? -0.582 2.914 -8.138 1.00 97.44 93 TYR A O 1
ATOM 715 N N . THR A 1 94 ? -1.809 1.421 -9.266 1.00 97.06 94 THR A N 1
ATOM 716 C CA . THR A 1 94 ? -2.981 1.567 -8.394 1.00 97.06 94 THR A CA 1
ATOM 717 C C . THR A 1 94 ? -3.009 0.449 -7.369 1.00 97.06 94 THR A C 1
ATOM 719 O O . THR A 1 94 ? -2.668 -0.679 -7.703 1.00 97.06 94 THR A O 1
ATOM 722 N N . ALA A 1 95 ? -3.417 0.747 -6.138 1.00 97.00 95 ALA A N 1
ATOM 723 C CA . ALA A 1 95 ? -3.642 -0.248 -5.094 1.00 97.00 95 ALA A CA 1
ATOM 724 C C . ALA A 1 95 ? -4.792 0.180 -4.184 1.00 97.00 95 ALA A C 1
ATOM 726 O O . ALA A 1 95 ? -5.086 1.370 -4.045 1.00 97.00 95 ALA A O 1
ATOM 727 N N . GLY A 1 96 ? -5.419 -0.801 -3.550 1.00 95.75 96 GLY A N 1
ATOM 728 C CA . GLY A 1 96 ? -6.458 -0.619 -2.551 1.00 95.75 96 GLY A CA 1
ATOM 729 C C . GLY A 1 96 ? -7.677 -1.484 -2.811 1.00 95.75 96 GLY A C 1
ATOM 730 O O . GLY A 1 96 ? -7.968 -1.833 -3.953 1.00 95.75 96 GLY A O 1
ATOM 731 N N . PHE A 1 97 ? -8.392 -1.806 -1.737 1.00 94.69 97 PHE A N 1
ATOM 732 C CA . PHE A 1 97 ? -9.592 -2.630 -1.814 1.00 94.69 97 PHE A CA 1
ATOM 733 C C . PHE A 1 97 ? -10.665 -1.999 -2.714 1.00 94.69 97 PHE A C 1
ATOM 735 O O . PHE A 1 97 ? -10.912 -0.790 -2.662 1.00 94.69 97 PHE A O 1
ATOM 742 N N . ALA A 1 98 ? -11.341 -2.833 -3.508 1.00 91.56 98 ALA A N 1
ATOM 743 C CA . ALA A 1 98 ? -12.596 -2.442 -4.153 1.00 91.56 98 ALA A CA 1
ATOM 744 C C . ALA A 1 98 ? -13.711 -2.226 -3.113 1.00 91.56 98 ALA A C 1
ATOM 746 O O . ALA A 1 98 ? -14.450 -1.247 -3.188 1.00 91.56 98 ALA A O 1
ATOM 747 N N . GLU A 1 99 ? -13.776 -3.118 -2.123 1.00 92.88 99 GLU A N 1
ATOM 748 C CA . GLU A 1 99 ? -14.634 -3.025 -0.943 1.00 92.88 99 GLU A CA 1
ATOM 749 C C . GLU A 1 99 ? -13.801 -3.371 0.292 1.00 92.88 99 GLU A C 1
ATOM 751 O O . GLU A 1 99 ? -13.155 -4.422 0.332 1.00 92.88 99 GLU A O 1
ATOM 756 N N . THR A 1 100 ? -13.777 -2.480 1.284 1.00 94.75 100 THR A N 1
ATOM 757 C CA . THR A 1 100 ? -12.983 -2.690 2.497 1.00 94.75 100 THR A CA 1
ATOM 758 C C . THR A 1 100 ? -13.522 -3.884 3.294 1.00 94.75 100 THR A C 1
ATOM 760 O O . THR A 1 100 ? -14.726 -3.961 3.544 1.00 94.75 100 THR A O 1
ATOM 763 N N . PRO A 1 101 ? -12.654 -4.806 3.741 1.00 96.12 101 PRO A N 1
ATOM 764 C CA . PRO A 1 101 ? -13.021 -5.842 4.695 1.00 96.12 101 PRO A CA 1
ATOM 765 C C . PRO A 1 101 ? -13.636 -5.270 5.983 1.00 96.12 101 PRO A C 1
ATOM 767 O O . PRO A 1 101 ? -13.157 -4.281 6.542 1.00 96.12 101 PRO A O 1
ATOM 770 N N . ALA A 1 102 ? -14.697 -5.914 6.475 1.00 96.81 102 ALA A N 1
ATOM 771 C CA . ALA A 1 102 ? -15.479 -5.417 7.612 1.00 96.81 102 ALA A CA 1
ATOM 772 C C . ALA A 1 102 ? -14.674 -5.321 8.925 1.00 96.81 102 ALA A C 1
ATOM 774 O O . ALA A 1 102 ? -14.970 -4.491 9.783 1.00 96.81 102 ALA A O 1
ATOM 775 N N . ASP A 1 103 ? -13.659 -6.163 9.088 1.00 97.12 103 ASP A N 1
ATOM 776 C CA . ASP A 1 103 ? -12.710 -6.140 10.203 1.00 97.12 103 ASP A CA 1
ATOM 777 C C . ASP A 1 103 ? -11.786 -4.912 10.167 1.00 97.12 103 ASP A C 1
ATOM 779 O O . ASP A 1 103 ? -11.571 -4.286 11.205 1.00 97.12 103 ASP A O 1
ATOM 783 N N . LEU A 1 104 ? -11.302 -4.512 8.988 1.00 97.62 104 LEU A N 1
ATOM 784 C CA . LEU A 1 104 ? -10.517 -3.289 8.805 1.00 97.62 104 LEU A CA 1
ATOM 785 C C . LEU A 1 104 ? -11.378 -2.038 9.012 1.00 97.62 104 LEU A C 1
ATOM 787 O O . LEU A 1 104 ? -10.929 -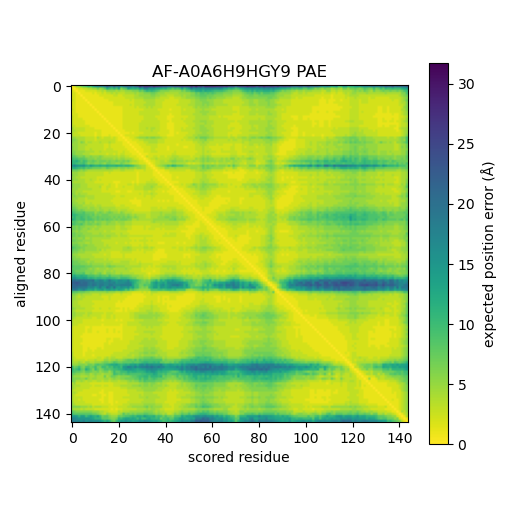1.085 9.651 1.00 97.62 104 LEU A O 1
ATOM 791 N N . ASP A 1 105 ? -12.634 -2.051 8.560 1.00 97.44 105 ASP A N 1
ATOM 792 C CA . ASP A 1 105 ? -13.583 -0.978 8.874 1.00 97.44 105 ASP A CA 1
ATOM 793 C C . ASP A 1 105 ? -13.851 -0.888 10.387 1.00 97.44 105 ASP A C 1
ATOM 795 O O . ASP A 1 105 ? -13.841 0.207 10.958 1.00 97.44 105 ASP A O 1
ATOM 799 N N . ALA A 1 106 ? -14.022 -2.024 11.071 1.00 97.56 106 ALA A N 1
ATOM 800 C CA . ALA A 1 106 ? -14.175 -2.059 12.524 1.00 97.56 106 ALA A CA 1
ATOM 801 C C . ALA A 1 106 ? -12.929 -1.524 13.252 1.00 97.56 106 ALA A C 1
ATOM 803 O O . ALA A 1 106 ? -13.062 -0.735 14.190 1.00 97.56 106 ALA A O 1
ATOM 804 N N . ALA A 1 107 ? -11.728 -1.886 12.795 1.00 97.81 107 ALA A N 1
ATOM 805 C CA . ALA A 1 107 ? -10.464 -1.382 13.328 1.00 97.81 107 ALA A CA 1
ATOM 806 C C . ALA A 1 107 ? -10.366 0.151 13.216 1.00 97.81 107 ALA A C 1
ATOM 808 O O . ALA A 1 107 ? -10.031 0.833 14.190 1.00 97.81 107 ALA A O 1
ATOM 809 N N . VAL A 1 108 ? -10.747 0.714 12.062 1.00 97.38 108 VAL A N 1
ATOM 810 C CA . VAL A 1 108 ? -10.819 2.170 11.866 1.00 97.38 108 VAL A CA 1
ATOM 811 C C . VAL A 1 108 ? -11.817 2.806 12.835 1.00 97.38 108 VAL A C 1
ATOM 813 O O . VAL A 1 108 ? -11.500 3.815 13.463 1.00 97.38 108 VAL A O 1
ATOM 816 N N . LEU A 1 109 ? -13.013 2.233 12.993 1.00 97.06 109 LEU A N 1
ATOM 817 C CA . LEU A 1 109 ? -14.044 2.779 13.881 1.00 97.06 109 LEU A CA 1
ATOM 818 C C . LEU A 1 109 ? -13.628 2.757 15.358 1.00 97.06 109 LEU A C 1
ATOM 820 O O . LEU A 1 109 ? -13.890 3.729 16.070 1.00 97.06 109 LEU A O 1
ATOM 824 N N . LEU A 1 110 ? -12.949 1.698 15.809 1.00 96.81 110 LEU A N 1
ATOM 825 C CA . LEU A 1 110 ? -12.404 1.607 17.166 1.00 96.81 110 LEU A CA 1
ATOM 826 C C . LEU A 1 110 ? -11.369 2.708 17.430 1.00 96.81 110 LEU A C 1
ATOM 828 O O . LEU A 1 110 ? -11.464 3.402 18.443 1.00 96.81 110 LEU A O 1
ATOM 832 N N . LEU A 1 111 ? -10.439 2.932 16.496 1.00 96.25 111 LEU A N 1
ATOM 833 C CA . LEU A 1 111 ? -9.466 4.024 16.600 1.00 96.25 111 LEU A CA 1
ATOM 834 C C . LEU A 1 111 ? -10.133 5.400 16.596 1.00 96.25 111 LEU A C 1
ATOM 836 O O . LEU A 1 111 ? -9.756 6.266 17.381 1.00 96.25 111 LEU A O 1
ATOM 840 N N . VAL A 1 112 ? -11.144 5.617 15.750 1.00 95.75 112 VAL A N 1
ATOM 841 C CA . VAL A 1 112 ? -11.885 6.888 15.724 1.00 95.75 112 VAL A CA 1
ATOM 842 C C . VAL A 1 112 ? -12.576 7.147 17.060 1.00 95.75 112 VAL A C 1
ATOM 844 O O . VAL A 1 112 ? -12.509 8.268 17.569 1.00 95.75 112 VAL A O 1
ATOM 847 N N . ALA A 1 113 ? 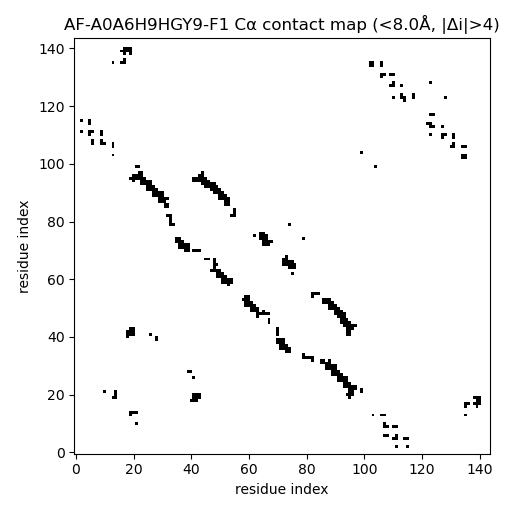-13.225 6.131 17.634 1.00 94.50 113 ALA A N 1
ATOM 848 C CA . ALA A 1 113 ? -13.876 6.242 18.933 1.00 94.50 113 ALA A CA 1
ATOM 849 C C . ALA A 1 113 ? -12.863 6.560 20.043 1.00 94.50 113 ALA A C 1
ATOM 851 O O . ALA A 1 113 ? -13.111 7.446 20.863 1.00 94.50 113 ALA A O 1
ATOM 852 N N . ASP A 1 114 ? -11.708 5.893 20.040 1.00 94.75 114 ASP A N 1
ATOM 853 C CA . ASP A 1 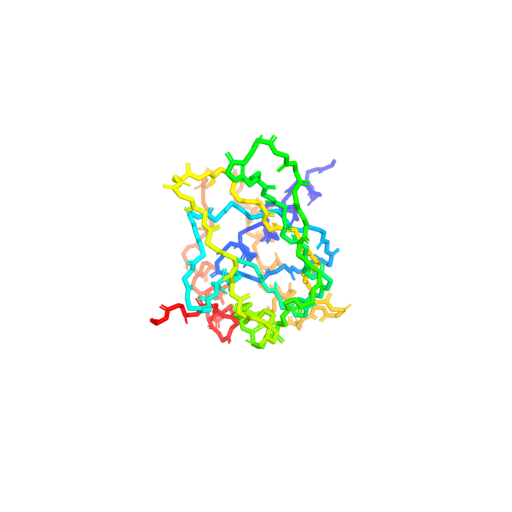114 ? -10.649 6.127 21.020 1.00 94.75 114 ASP A CA 1
ATOM 854 C C . ASP A 1 114 ? -10.058 7.537 20.891 1.00 94.75 114 ASP A C 1
ATOM 856 O O . ASP A 1 114 ? -10.060 8.286 21.864 1.00 94.75 114 ASP A O 1
ATOM 860 N N . PHE A 1 115 ? -9.683 7.966 19.682 1.00 92.00 115 PHE A N 1
ATOM 861 C CA . PHE A 1 115 ? -9.167 9.318 19.444 1.00 92.00 115 PHE A CA 1
ATOM 862 C C . PHE A 1 115 ? -10.168 10.414 19.816 1.00 92.00 115 PHE A C 1
ATOM 864 O O . PHE A 1 115 ? -9.778 11.476 20.305 1.00 92.00 115 PHE A O 1
ATOM 871 N N . TYR A 1 116 ? -11.463 10.172 19.598 1.00 92.19 116 TYR A N 1
ATOM 872 C CA . TYR A 1 116 ? -12.502 11.134 19.948 1.00 92.19 116 TYR A CA 1
ATOM 873 C C . TYR A 1 116 ? -12.708 11.255 21.464 1.00 92.19 116 TYR A C 1
ATOM 875 O O . TYR A 1 116 ? -12.919 12.371 21.955 1.00 92.19 116 TYR A O 1
ATOM 883 N N . ASN A 1 117 ? -12.664 10.130 22.184 1.00 91.94 117 ASN A N 1
ATOM 884 C CA . ASN A 1 117 ? -12.902 10.062 23.627 1.00 91.94 117 ASN A CA 1
ATOM 885 C C . ASN A 1 117 ? -11.654 10.426 24.451 1.00 91.94 117 ASN A C 1
ATOM 887 O O . ASN A 1 117 ? -11.784 11.052 25.500 1.00 91.94 117 ASN A O 1
ATOM 891 N N . ASN A 1 118 ? -10.454 10.104 23.960 1.00 89.38 118 ASN A N 1
ATOM 892 C CA . ASN A 1 118 ? -9.179 10.229 24.674 1.00 89.38 118 ASN A CA 1
ATOM 893 C C . ASN A 1 118 ? -8.261 11.294 24.045 1.00 89.38 118 ASN A C 1
ATOM 895 O O . ASN A 1 118 ? -7.102 11.041 23.726 1.00 89.38 118 ASN A O 1
ATOM 899 N N . ARG A 1 119 ? -8.772 12.515 23.859 1.00 83.75 119 ARG A N 1
ATOM 900 C CA . ARG A 1 119 ? -8.106 13.570 23.058 1.00 83.75 119 ARG A CA 1
ATOM 901 C C . ARG A 1 119 ? -6.739 14.021 23.577 1.00 83.75 119 ARG A C 1
ATOM 903 O O . ARG A 1 119 ? -5.945 14.547 22.805 1.00 83.75 119 ARG A O 1
ATOM 910 N N . GLU A 1 120 ? -6.478 13.843 24.868 1.00 84.88 120 GLU A N 1
ATOM 911 C CA . GLU A 1 120 ? -5.227 14.254 25.520 1.00 84.88 120 GLU A CA 1
ATOM 912 C C . GLU A 1 120 ? -4.219 13.106 25.657 1.00 84.88 120 GLU A C 1
ATOM 914 O O . GLU A 1 120 ? -3.089 13.327 26.083 1.00 84.88 120 GLU A O 1
ATOM 919 N N . ALA A 1 121 ? -4.600 11.878 25.290 1.00 73.81 121 ALA A N 1
ATOM 920 C CA . ALA A 1 121 ? -3.817 10.683 25.595 1.00 73.81 121 ALA A CA 1
ATOM 921 C C . ALA A 1 121 ? -2.533 10.539 24.758 1.00 73.81 121 ALA A C 1
ATOM 923 O O . ALA A 1 121 ? -1.710 9.678 25.054 1.00 73.81 121 ALA A O 1
ATOM 924 N N . GLY A 1 122 ? -2.336 11.355 23.715 1.00 74.31 122 GLY A N 1
ATOM 925 C CA . GLY A 1 122 ? -1.159 11.318 22.831 1.00 74.31 122 GLY A CA 1
ATOM 926 C C . GLY A 1 122 ? -1.029 10.052 21.965 1.00 74.31 122 GLY A C 1
ATOM 927 O O . GLY A 1 122 ? -0.352 10.090 20.941 1.00 74.31 122 GLY A O 1
ATOM 928 N N . ALA A 1 123 ? -1.697 8.959 22.338 1.00 78.75 123 ALA A N 1
ATOM 929 C CA . ALA A 1 123 ? -1.785 7.682 21.640 1.00 78.75 123 ALA A CA 1
ATOM 930 C C . ALA A 1 123 ? -3.111 6.973 21.978 1.00 78.75 123 ALA A C 1
ATOM 932 O O . ALA A 1 123 ? -3.795 7.349 22.934 1.00 78.75 123 ALA A O 1
ATOM 933 N N . ALA A 1 124 ? -3.457 5.940 21.202 1.00 83.44 124 ALA A N 1
ATOM 934 C CA . ALA A 1 124 ? -4.606 5.086 21.501 1.00 83.44 124 ALA A CA 1
ATOM 935 C C . ALA A 1 124 ? -4.410 4.322 22.823 1.00 83.44 124 ALA A C 1
ATOM 937 O O . ALA A 1 124 ? -3.283 3.976 23.195 1.00 83.44 124 ALA A O 1
ATOM 938 N N . THR A 1 125 ? -5.505 4.036 23.533 1.00 89.00 125 THR A N 1
ATOM 939 C CA . THR A 1 125 ? -5.435 3.236 24.766 1.00 89.00 125 THR A CA 1
ATOM 940 C C . THR A 1 125 ? -4.952 1.810 24.490 1.00 89.00 125 THR A C 1
ATOM 942 O O . THR A 1 125 ? -5.220 1.243 23.433 1.00 89.00 125 THR A O 1
ATOM 945 N N . GLY A 1 126 ? -4.276 1.185 25.462 1.00 89.12 126 GLY A N 1
ATOM 946 C CA . GLY A 1 126 ? -3.702 -0.155 25.275 1.00 89.12 126 GLY A CA 1
ATOM 947 C C . GLY A 1 126 ? -4.725 -1.238 24.903 1.00 89.12 126 GLY A C 1
ATOM 948 O O . GLY A 1 126 ? -4.411 -2.126 24.117 1.00 89.12 126 GLY A O 1
ATOM 949 N N . ALA A 1 127 ? -5.959 -1.145 25.413 1.00 90.75 127 ALA A N 1
ATOM 950 C CA . ALA A 1 127 ? -7.032 -2.074 25.056 1.00 90.75 127 ALA A CA 1
ATOM 951 C C . ALA A 1 127 ? -7.483 -1.897 23.596 1.00 90.75 127 ALA A C 1
ATOM 953 O O . ALA A 1 127 ? -7.654 -2.889 22.887 1.00 90.75 127 ALA A O 1
ATOM 954 N N . THR A 1 128 ? -7.628 -0.647 23.139 1.00 93.75 128 THR A N 1
ATOM 955 C CA . THR A 1 128 ? -7.948 -0.338 21.741 1.00 93.75 128 THR A CA 1
ATOM 956 C C . THR A 1 128 ? -6.834 -0.811 20.818 1.00 93.75 128 THR A C 1
ATOM 958 O O . THR A 1 128 ? -7.123 -1.516 19.858 1.00 93.75 128 THR A O 1
ATOM 961 N N . SER A 1 129 ? -5.573 -0.489 21.125 1.00 93.19 129 SER A N 1
ATOM 962 C CA . SER A 1 129 ? -4.427 -0.909 20.312 1.00 93.19 129 SER A CA 1
ATOM 963 C C . SER A 1 129 ? -4.387 -2.428 20.145 1.00 93.19 129 SER A C 1
ATOM 965 O O . SER A 1 129 ? -4.348 -2.907 19.020 1.00 93.19 129 SER A O 1
ATOM 967 N N . ALA A 1 130 ? -4.526 -3.195 21.233 1.00 94.75 130 ALA A N 1
ATOM 968 C CA . ALA A 1 130 ? -4.521 -4.657 21.165 1.00 94.75 130 ALA A CA 1
ATOM 969 C C . ALA A 1 130 ? -5.675 -5.230 20.318 1.00 94.75 130 ALA A C 1
ATOM 971 O O . ALA A 1 130 ? -5.473 -6.163 19.544 1.00 94.75 130 ALA A O 1
ATOM 972 N N . ALA A 1 131 ? -6.886 -4.677 20.445 1.00 95.88 131 ALA A N 1
ATOM 973 C CA . ALA A 1 131 ? -8.035 -5.124 19.657 1.00 95.88 131 ALA A CA 1
ATOM 974 C C . ALA A 1 131 ? -7.875 -4.797 18.164 1.00 95.88 131 ALA A C 1
ATOM 976 O O . ALA A 1 131 ? -8.187 -5.620 17.306 1.00 95.88 131 ALA A O 1
ATOM 977 N N . VAL A 1 132 ? -7.377 -3.599 17.862 1.00 96.81 132 VAL A N 1
ATOM 978 C CA . VAL A 1 132 ? -7.132 -3.125 16.497 1.00 96.81 132 VAL A CA 1
ATOM 979 C C . VAL A 1 132 ? -6.030 -3.950 15.829 1.00 96.81 132 VAL A C 1
ATOM 981 O O . VAL A 1 132 ? -6.209 -4.387 14.696 1.00 96.81 132 VAL A O 1
ATOM 984 N N . GLU A 1 133 ? -4.923 -4.210 16.526 1.00 96.44 133 GLU A N 1
ATOM 985 C CA . GLU A 1 133 ? -3.835 -5.066 16.036 1.00 96.44 133 GLU A CA 1
ATOM 986 C C . GLU A 1 133 ? -4.347 -6.472 15.695 1.00 96.44 133 GLU A C 1
ATOM 988 O O . GLU A 1 133 ? -4.130 -6.947 14.582 1.00 96.44 133 GLU A O 1
ATOM 993 N N . ALA A 1 134 ? -5.138 -7.083 16.584 1.00 96.25 134 ALA A N 1
ATOM 994 C CA . ALA A 1 134 ? -5.704 -8.413 16.357 1.00 96.25 134 ALA A CA 1
ATOM 995 C C . ALA A 1 134 ? -6.628 -8.491 15.124 1.00 96.25 134 ALA A C 1
ATOM 997 O O . ALA A 1 134 ? -6.636 -9.503 14.426 1.00 96.25 134 ALA A O 1
ATOM 998 N N . LEU A 1 135 ? -7.403 -7.437 14.836 1.00 96.75 135 LEU A N 1
ATOM 999 C CA . LEU A 1 135 ? -8.239 -7.368 13.628 1.00 96.75 135 LEU A CA 1
ATOM 1000 C C . LEU A 1 135 ? -7.391 -7.231 12.354 1.00 96.75 135 LEU A C 1
ATOM 1002 O O . LEU A 1 135 ? -7.707 -7.828 11.321 1.00 96.75 135 LEU A O 1
ATOM 1006 N N . CYS A 1 136 ? -6.315 -6.449 12.435 1.00 96.88 136 CYS A N 1
ATOM 1007 C CA . CYS A 1 136 ? -5.443 -6.133 11.310 1.00 96.88 136 CYS A CA 1
ATOM 1008 C C . CYS A 1 136 ? -4.430 -7.240 10.976 1.00 96.88 136 CYS A C 1
ATOM 1010 O O . CYS A 1 136 ? -3.982 -7.314 9.831 1.00 96.88 136 CYS A O 1
ATOM 1012 N N . ASP A 1 137 ? -4.063 -8.093 11.934 1.00 94.69 137 ASP A N 1
ATOM 1013 C CA . ASP A 1 137 ? -2.964 -9.063 11.805 1.00 94.69 137 ASP A CA 1
ATOM 1014 C C . ASP A 1 137 ? -3.098 -9.999 10.595 1.00 94.69 137 ASP A C 1
ATOM 1016 O O . ASP A 1 137 ? -2.123 -10.251 9.888 1.00 94.69 137 ASP A O 1
ATOM 1020 N N . GLN A 1 138 ? -4.310 -10.465 10.290 1.00 91.62 138 GLN A N 1
ATOM 1021 C CA . GLN A 1 138 ? -4.558 -11.352 9.144 1.00 91.62 138 GLN A CA 1
ATOM 1022 C C . GLN A 1 138 ? -4.331 -10.679 7.776 1.00 91.62 138 GLN A C 1
ATOM 1024 O O . GLN A 1 138 ? -4.150 -11.365 6.771 1.00 91.62 138 GLN A O 1
ATOM 1029 N N . HIS A 1 139 ? -4.345 -9.342 7.726 1.00 92.25 139 HIS A N 1
ATOM 1030 C CA . HIS A 1 139 ? -4.185 -8.547 6.501 1.00 92.25 139 HIS A CA 1
ATOM 1031 C C . HIS A 1 139 ? -2.761 -8.030 6.313 1.00 92.25 139 HIS A C 1
ATOM 1033 O O . HIS A 1 139 ? -2.458 -7.389 5.301 1.00 92.25 139 HIS A O 1
ATOM 1039 N N . ARG A 1 140 ? -1.887 -8.281 7.289 1.00 90.06 140 ARG A N 1
ATOM 1040 C CA . ARG A 1 140 ? -0.541 -7.731 7.327 1.00 90.06 140 ARG A CA 1
ATOM 1041 C C . ARG A 1 140 ? 0.319 -8.299 6.203 1.00 90.06 140 ARG A C 1
ATOM 1043 O O . ARG A 1 140 ? 0.471 -9.510 6.059 1.00 90.06 140 ARG A O 1
ATOM 1050 N N . LEU A 1 141 ? 0.923 -7.410 5.415 1.00 82.00 141 LEU A N 1
ATOM 1051 C CA . LEU A 1 141 ? 1.990 -7.774 4.488 1.00 82.00 141 LEU A CA 1
ATOM 1052 C C . LEU A 1 141 ? 3.213 -8.234 5.285 1.00 82.00 141 LEU A C 1
ATOM 1054 O O . LEU A 1 141 ? 3.895 -7.435 5.926 1.00 82.00 141 LEU A O 1
ATOM 1058 N N . VAL A 1 142 ? 3.479 -9.538 5.242 1.00 74.50 142 VAL A N 1
ATOM 1059 C CA . VAL A 1 142 ? 4.686 -10.139 5.810 1.00 74.50 142 VAL A CA 1
ATOM 1060 C C . VAL A 1 142 ? 5.701 -10.289 4.685 1.00 74.50 142 VAL A C 1
ATOM 1062 O O . VAL A 1 142 ? 5.623 -11.222 3.888 1.00 74.50 142 VAL A O 1
ATOM 1065 N N . GLN A 1 143 ? 6.644 -9.351 4.608 1.00 64.06 143 GLN A N 1
ATOM 1066 C CA . GLN A 1 143 ? 7.812 -9.496 3.744 1.00 64.06 143 GLN A CA 1
ATOM 1067 C C . GLN A 1 143 ? 8.749 -10.527 4.390 1.00 64.06 143 GLN A C 1
ATOM 1069 O O . GLN A 1 143 ? 9.232 -10.304 5.501 1.00 64.06 143 GLN A O 1
ATOM 1074 N N . VAL A 1 144 ? 8.933 -11.672 3.726 1.00 55.12 144 VAL A N 1
ATOM 1075 C CA . VAL A 1 144 ? 9.848 -12.759 4.130 1.00 55.12 144 VAL A CA 1
ATOM 1076 C C . VAL A 1 144 ? 11.150 -12.660 3.354 1.00 55.12 144 VAL A C 1
ATOM 1078 O O . VAL A 1 144 ? 11.068 -12.465 2.116 1.00 55.12 144 VAL A O 1
#

Foldseek 3Di:
DVLVVLLVVLQVVLCQQALERADKDKDKDWDQDFDAKDFASHADPKDQKKKWWAAPVRHIDIDRQFDDDGRITGAHPVGDDDHPDGTGIMIMIIHHDPHGDPLSVVLSVLSSVQCVVVVPVVDGDPVSVVSSCVSSVVSHDDDD

Sequence (144 aa):
MLITTHLAAARAWVEQYTGKKLTRGEVAQEIDGFCGSIFLAWGPDCADPVITYTDDDGANQQITDARVVGDRLLPPPSGWPYVGAPRALRLSYTAGFAETPADLDAAVLLLVADFYNNREAGAATGATSAAVEALCDQHRLVQV

Radius of gyration: 18.65 Å; Cα contacts (8 Å, |Δi|>4): 235; chains: 1; bounding box: 40×32×48 Å

Solvent-accessible surface area (backbone atoms only — not comparable to full-atom values): 8243 Å² total; per-residue (Å²): 108,75,68,61,53,37,48,51,53,24,44,52,50,54,24,66,70,17,34,30,36,64,62,62,41,83,44,81,43,81,43,75,68,83,60,83,62,43,76,53,82,55,24,43,76,61,42,78,48,35,38,39,36,64,46,90,89,70,48,83,47,76,46,67,69,45,41,74,57,93,64,29,37,37,54,30,97,87,47,70,75,91,62,92,60,88,51,80,28,37,39,35,29,35,23,12,33,95,68,65,56,68,50,57,54,48,33,29,52,52,43,29,52,41,50,69,74,44,71,84,60,90,56,72,50,72,69,56,47,53,54,34,49,64,50,38,56,86,59,39,70,77,88,127

pLDDT: mean 91.34, std 7.55, range [55.12, 97.81]

Nearest PDB structures (foldseek):
  9bru-assembly1_3  TM=4.408E-01  e=2.044E-01  Mus musculus
  3s0m-assembly1_A  TM=2.407E-01  e=6.903E-01  Bacillus subtilis
  5hi0-assembly1_A  TM=2.179E-01  e=4.791E-01  Bacillus subtilis subsp. subtilis str. 168
  1nc7-assembly1_C  TM=3.703E-01  e=7.875E+00  Thermotoga maritima
  6l7i-assembly1_C  TM=2.067E-01  e=5.809E+00  Photorhabdus luminescens

Secondary structure (DSSP, 8-state):
-HHHHHHHHHHHHHHHHHTB-SS-EEEEEEES---SSEEPSSBSS-EEEEEEEE-TTS-EEEE---EEETTEEEPPTT-PPP-SS---EEEEEEES-SS--HHHHHHHHHHHHHHHH-TTSSS--HHHHHHHHHHHGGG-----

Mean predicted aligned error: 4.7 Å